Protein AF-A0A6A0AMC2-F1 (afdb_monomer)

InterPro domains:
  IPR008979 Galactose-binding-like domain superfamily [SSF49785] (1-57)
  IPR013736 Xaa-Pro dipeptidyl-peptidase, C-terminal [PF08530] (1-60)

Nearest PDB structures (foldseek):
  6rao-assembly1_F  TM=5.412E-01  e=4.111E+00  Serratia entomophila
  4e8w-assembly1_A  TM=6.283E-01  e=6.044E+00  Burkholderia cenocepacia J2315
  4e8y-assembly1_A  TM=6.357E-01  e=6.044E+00  Burkholderia cenocepacia J2315
  4v8u-assembly1_B1  TM=3.327E-01  e=8.886E+00  Thermus thermophilus HB8

pLDDT: mean 91.47, std 11.83, range [34.69, 98.12]

Mean predicted aligned error: 5.08 Å

Radius of gyration: 16.76 Å; Cα contacts (8 Å, |Δi|>4): 57; chains: 1; bounding box: 34×32×42 Å

Sequence (61 aa):
MELTGCARLVLRLSCDAPDLDLHATLVDEYPPSQDWPQGFSMNLASGIARARFRQGHLEHE

Secondary structure (DSSP, 8-state):
----S----------SSS--EEEEEEEEEEPP-SS-TT-EEEEEEEEEEEGGGTT------

Foldseek 3Di:
DDDDDDDDDDDDDDDPDPKDKDKDFDWDWAPADPVRNHTDTHTPDIDIDIPVCVVHDPDDD

Structure (mmCIF, N/CA/C/O backbone):
data_AF-A0A6A0AMC2-F1
#
_entry.id   AF-A0A6A0AMC2-F1
#
loop_
_atom_site.group_PDB
_atom_site.id
_atom_site.type_symbol
_atom_site.label_atom_id
_atom_site.label_alt_id
_atom_site.label_comp_id
_atom_site.label_asym_id
_atom_site.label_entity_id
_atom_site.label_seq_id
_atom_site.pdbx_PDB_ins_code
_atom_site.Cartn_x
_atom_site.Cartn_y
_atom_site.Cartn_z
_atom_site.occupancy
_atom_site.B_iso_or_equiv
_atom_site.auth_seq_id
_atom_site.auth_comp_id
_atom_site.auth_asym_id
_atom_site.auth_atom_id
_atom_site.pdbx_PDB_model_num
ATOM 1 N N . MET A 1 1 ? -20.241 -5.054 9.949 1.00 82.94 1 MET A N 1
ATOM 2 C CA . MET A 1 1 ? -20.173 -5.852 8.705 1.00 82.94 1 MET A CA 1
ATOM 3 C C . MET A 1 1 ? -18.965 -6.757 8.829 1.00 82.94 1 MET A C 1
ATOM 5 O O . MET A 1 1 ? -17.967 -6.293 9.357 1.00 82.94 1 MET A O 1
ATOM 9 N N . GLU A 1 2 ? -19.054 -8.006 8.389 1.00 92.38 2 GLU A N 1
ATOM 10 C CA . GLU A 1 2 ? -17.929 -8.947 8.389 1.00 92.38 2 GLU A CA 1
ATOM 11 C C . GLU A 1 2 ? -17.557 -9.278 6.940 1.00 92.38 2 GLU A C 1
ATOM 13 O O . GLU A 1 2 ? -18.445 -9.462 6.106 1.00 92.38 2 GLU A O 1
ATOM 18 N N . LEU A 1 3 ? -16.258 -9.301 6.634 1.00 92.69 3 LEU A N 1
ATOM 19 C CA . LEU A 1 3 ? -15.714 -9.655 5.324 1.00 92.69 3 LEU A CA 1
ATOM 20 C C . LEU A 1 3 ? -14.604 -10.692 5.508 1.00 92.69 3 LEU A C 1
ATOM 22 O O . LEU A 1 3 ? -13.786 -10.577 6.418 1.00 92.69 3 LEU A O 1
ATOM 26 N N . THR A 1 4 ? -14.537 -11.677 4.613 1.00 95.38 4 THR A N 1
ATOM 27 C CA . THR A 1 4 ? -13.513 -12.730 4.640 1.00 95.38 4 THR A CA 1
ATOM 28 C C . THR A 1 4 ? -12.987 -12.977 3.230 1.00 95.38 4 THR A C 1
ATOM 30 O O . THR A 1 4 ? -13.766 -13.078 2.283 1.00 95.38 4 THR A O 1
ATOM 33 N N . GLY A 1 5 ? -11.664 -13.085 3.084 1.00 95.25 5 GLY A N 1
ATOM 34 C CA . GLY A 1 5 ? -10.992 -13.370 1.814 1.00 95.25 5 GLY A CA 1
ATOM 35 C C 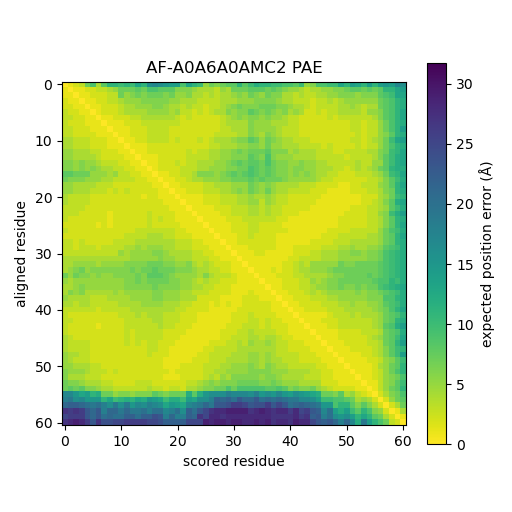. GLY A 1 5 ? -9.776 -12.478 1.565 1.00 95.25 5 GLY A C 1
ATOM 36 O O . GLY A 1 5 ? -9.437 -11.617 2.374 1.00 95.25 5 GLY A O 1
ATOM 37 N N . CYS A 1 6 ? -9.110 -12.682 0.427 1.00 94.06 6 CYS A N 1
ATOM 38 C CA . CYS A 1 6 ? -7.998 -11.831 0.007 1.00 94.06 6 CYS A CA 1
ATOM 39 C C . CYS A 1 6 ? -8.518 -10.531 -0.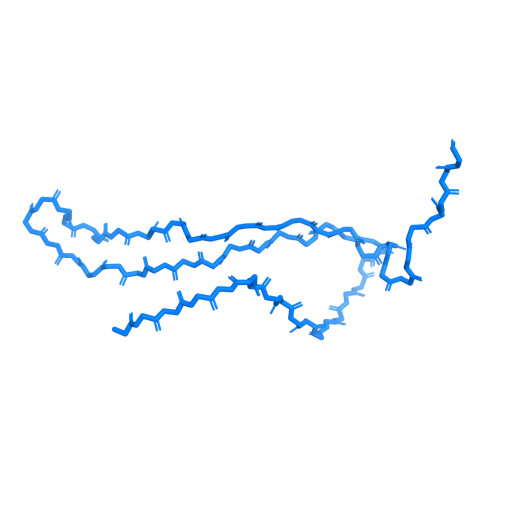612 1.00 94.06 6 CYS A C 1
ATOM 41 O O . CYS A 1 6 ? -9.238 -10.557 -1.613 1.00 94.06 6 CYS A O 1
ATOM 43 N N . ALA A 1 7 ? -8.098 -9.390 -0.067 1.00 94.06 7 ALA A N 1
ATOM 44 C CA . ALA A 1 7 ? -8.354 -8.097 -0.686 1.00 94.06 7 ALA A CA 1
ATOM 45 C C . ALA A 1 7 ? -7.615 -7.992 -2.032 1.00 94.06 7 ALA A C 1
ATOM 47 O O . ALA A 1 7 ? -6.422 -8.284 -2.127 1.00 94.06 7 ALA A O 1
ATOM 48 N N . ARG A 1 8 ? -8.321 -7.555 -3.081 1.00 94.31 8 ARG A N 1
ATOM 49 C CA . ARG A 1 8 ? -7.741 -7.274 -4.401 1.00 94.31 8 ARG A CA 1
ATOM 50 C C . ARG A 1 8 ? -7.938 -5.803 -4.741 1.00 94.31 8 ARG A C 1
ATOM 52 O O . ARG A 1 8 ? -9.069 -5.344 -4.863 1.00 94.31 8 ARG A O 1
ATOM 59 N N . LEU A 1 9 ? -6.835 -5.097 -4.969 1.00 93.44 9 LEU A N 1
ATOM 60 C CA . LEU A 1 9 ? -6.853 -3.744 -5.511 1.00 93.44 9 LEU A CA 1
ATOM 61 C C . LEU A 1 9 ? -6.872 -3.798 -7.043 1.00 93.44 9 LEU A C 1
ATOM 63 O O . LEU A 1 9 ? -5.994 -4.399 -7.658 1.00 93.44 9 LEU A O 1
ATOM 67 N N . VAL A 1 10 ? -7.859 -3.149 -7.660 1.00 93.75 10 VAL A N 1
ATOM 68 C CA . VAL A 1 10 ? -7.907 -2.930 -9.111 1.00 93.75 10 VAL A CA 1
ATOM 69 C C . VAL A 1 10 ? -7.767 -1.437 -9.359 1.00 93.75 10 VAL A C 1
ATOM 71 O O . VAL A 1 10 ? -8.659 -0.664 -9.018 1.00 93.75 10 VAL A O 1
ATOM 74 N N . LEU A 1 11 ? -6.644 -1.033 -9.949 1.00 92.75 11 LEU A N 1
ATOM 75 C CA . LEU A 1 11 ? -6.313 0.368 -10.180 1.00 92.75 11 LEU A CA 1
ATOM 76 C C . LEU A 1 11 ? -6.249 0.667 -11.682 1.00 92.75 11 LEU A C 1
ATOM 78 O O . LEU A 1 11 ? -5.635 -0.074 -12.448 1.00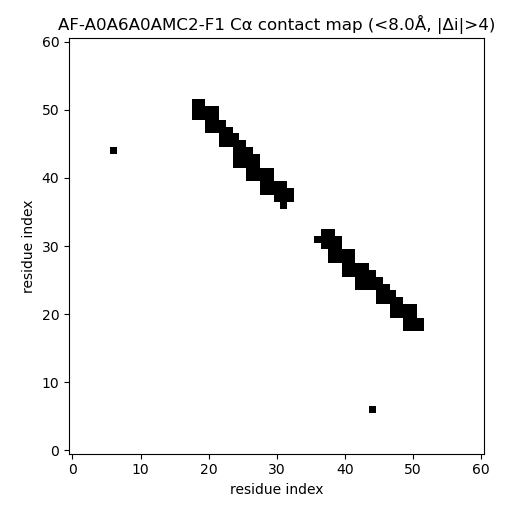 92.75 11 LEU A O 1
ATOM 82 N N . ARG A 1 12 ? -6.858 1.780 -12.097 1.00 93.94 12 ARG A N 1
ATOM 83 C CA . ARG A 1 12 ? -6.596 2.428 -13.388 1.00 93.94 12 ARG A CA 1
ATOM 84 C C . ARG A 1 12 ? -5.883 3.736 -13.097 1.00 93.94 12 ARG A C 1
ATOM 86 O O . ARG A 1 12 ? -6.393 4.534 -12.319 1.00 93.94 12 ARG A O 1
ATOM 93 N N . LEU A 1 13 ? -4.720 3.940 -13.698 1.00 93.31 13 LEU A N 1
ATOM 94 C CA . LEU A 1 13 ? -3.892 5.114 -13.448 1.00 93.31 13 LEU A CA 1
ATOM 95 C C . LEU A 1 13 ? -3.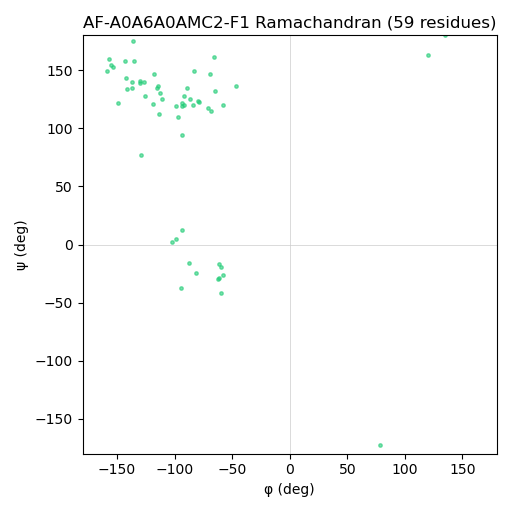206 5.583 -14.730 1.00 93.31 13 LEU A C 1
ATOM 97 O O . LEU A 1 13 ? -3.005 4.805 -15.662 1.00 93.31 13 LEU A O 1
ATOM 101 N N . SER A 1 14 ? -2.819 6.851 -14.733 1.00 94.44 14 SER A N 1
ATOM 102 C CA . SER A 1 14 ? -1.933 7.476 -15.710 1.00 94.44 14 SER A CA 1
ATOM 103 C C . SER A 1 14 ? -0.852 8.212 -14.925 1.00 94.44 14 SER A C 1
ATOM 105 O O . SER A 1 14 ? -1.138 8.802 -13.884 1.00 94.44 14 SER A O 1
ATOM 107 N N . CYS A 1 15 ? 0.387 8.124 -15.395 1.00 91.88 15 CYS A N 1
ATOM 108 C CA . CYS A 1 15 ? 1.524 8.838 -14.838 1.00 91.88 15 CYS A CA 1
ATOM 109 C C . CYS A 1 15 ? 2.425 9.270 -15.997 1.00 91.88 15 CYS A C 1
ATOM 111 O O . CYS A 1 15 ? 2.535 8.557 -16.995 1.00 91.88 15 CYS A O 1
ATOM 113 N N . ASP A 1 16 ? 3.015 10.450 -15.875 1.00 96.12 16 ASP A N 1
ATOM 114 C CA . ASP A 1 16 ? 4.002 11.020 -16.791 1.00 96.12 16 ASP A CA 1
ATOM 115 C C . ASP A 1 16 ? 5.440 10.593 -16.446 1.00 96.12 16 ASP A C 1
ATOM 117 O O . ASP A 1 16 ? 6.337 10.699 -17.285 1.00 96.12 16 ASP A O 1
ATOM 121 N N . ALA A 1 17 ? 5.662 10.061 -15.242 1.00 95.81 17 ALA A N 1
ATOM 122 C CA . ALA A 1 17 ? 6.927 9.456 -14.861 1.00 95.81 17 ALA A CA 1
ATOM 123 C C . ALA A 1 17 ? 7.171 8.129 -15.617 1.00 95.81 17 ALA A C 1
ATOM 125 O O . ALA A 1 17 ? 6.229 7.369 -15.863 1.00 95.81 17 ALA A O 1
ATOM 126 N N . PRO A 1 18 ? 8.435 7.790 -15.936 1.00 92.88 18 PRO A N 1
ATOM 127 C CA . PRO A 1 18 ? 8.765 6.540 -16.628 1.00 92.88 18 PRO A CA 1
ATOM 128 C C . PRO A 1 18 ? 8.409 5.251 -15.864 1.00 92.88 18 PRO A C 1
ATOM 130 O O . PRO A 1 18 ? 8.162 4.221 -16.491 1.00 92.88 18 PRO A O 1
ATOM 133 N N . ASP A 1 19 ? 8.420 5.282 -14.527 1.00 94.94 19 ASP A N 1
ATOM 134 C CA . ASP A 1 19 ? 8.049 4.170 -13.639 1.00 94.94 19 ASP A CA 1
ATOM 135 C C . ASP A 1 19 ? 7.629 4.717 -12.264 1.00 94.94 19 ASP A C 1
ATOM 137 O O . ASP A 1 19 ? 7.989 5.843 -11.911 1.00 94.94 19 ASP A O 1
ATOM 141 N N . LEU A 1 20 ? 6.887 3.924 -11.484 1.00 95.19 20 LEU A N 1
ATOM 142 C CA . LEU A 1 20 ? 6.503 4.274 -10.115 1.00 95.19 20 LEU A CA 1
ATOM 143 C C . LEU A 1 20 ? 6.249 3.046 -9.230 1.00 95.19 20 LEU A C 1
ATOM 145 O O . LEU A 1 20 ? 5.817 1.989 -9.699 1.00 95.19 20 LEU A O 1
ATOM 149 N N . ASP A 1 21 ? 6.459 3.234 -7.929 1.00 96.00 21 ASP A N 1
ATOM 150 C CA . ASP A 1 21 ? 6.037 2.303 -6.887 1.00 96.00 21 ASP A CA 1
ATOM 151 C C . ASP A 1 21 ? 4.658 2.725 -6.357 1.00 96.00 21 ASP A C 1
ATOM 153 O O . ASP A 1 21 ? 4.458 3.847 -5.895 1.00 96.00 21 ASP A O 1
ATOM 157 N N . LEU A 1 22 ? 3.688 1.819 -6.447 1.00 95.25 22 LEU A N 1
ATOM 158 C CA . LEU A 1 22 ? 2.344 1.960 -5.900 1.00 95.25 22 LEU A CA 1
ATOM 159 C C . LEU A 1 22 ? 2.305 1.330 -4.519 1.00 95.25 22 LEU A C 1
ATOM 161 O O . LEU A 1 22 ? 2.484 0.121 -4.398 1.00 95.25 22 LEU A O 1
ATOM 165 N N . HIS A 1 23 ? 2.004 2.126 -3.501 1.00 96.81 23 HIS A N 1
ATOM 166 C CA . HIS A 1 23 ? 1.711 1.638 -2.162 1.00 96.81 23 HIS A CA 1
ATOM 167 C C . HIS A 1 23 ? 0.243 1.905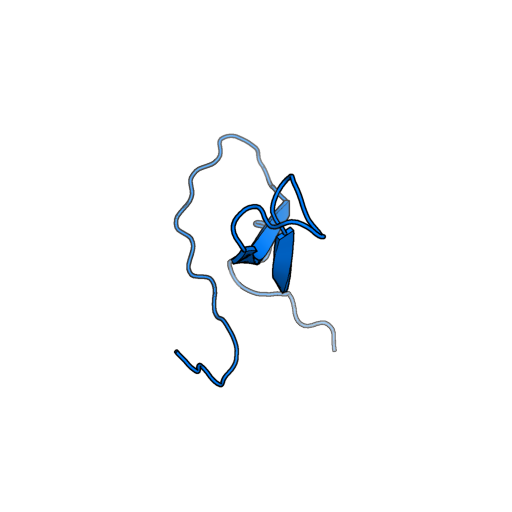 -1.838 1.00 96.81 23 HIS A C 1
ATOM 169 O O . HIS A 1 23 ? -0.241 3.023 -2.023 1.00 96.81 23 HIS A O 1
ATOM 175 N N . ALA A 1 24 ? -0.465 0.889 -1.354 1.00 96.69 24 ALA A N 1
ATOM 176 C CA . ALA A 1 24 ? -1.859 1.014 -0.957 1.00 96.69 24 ALA A CA 1
ATOM 177 C C . ALA A 1 24 ? -2.113 0.285 0.360 1.00 96.69 24 ALA A C 1
ATOM 179 O O . ALA A 1 24 ? -1.631 -0.830 0.570 1.00 96.69 24 ALA A O 1
ATOM 180 N N . THR A 1 25 ? -2.922 0.911 1.210 1.00 97.12 25 THR A N 1
ATOM 181 C CA . THR A 1 25 ? -3.380 0.350 2.480 1.00 97.12 25 THR A CA 1
ATOM 182 C C . THR A 1 25 ? -4.900 0.389 2.511 1.00 97.12 25 THR A C 1
ATOM 184 O O . THR A 1 25 ? -5.495 1.440 2.282 1.00 97.12 25 THR A O 1
ATOM 187 N N . LEU A 1 26 ? -5.526 -0.750 2.795 1.00 97.38 26 LEU A N 1
ATOM 188 C CA . LEU A 1 26 ? -6.929 -0.822 3.174 1.00 97.38 26 L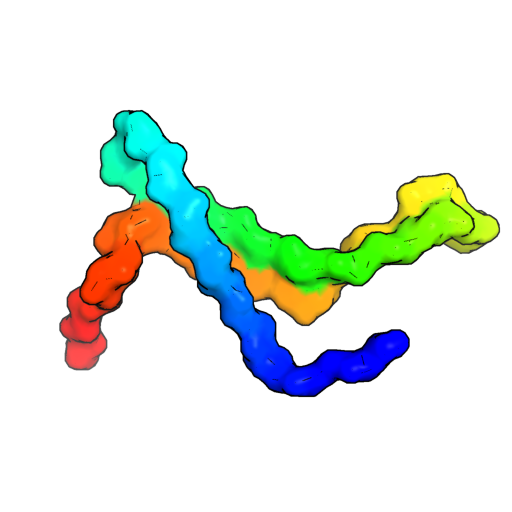EU A CA 1
ATOM 189 C C . LEU A 1 26 ? -7.020 -0.554 4.676 1.00 97.38 26 LEU A C 1
ATOM 191 O O . LEU A 1 26 ? -6.425 -1.288 5.467 1.00 97.38 26 LEU A O 1
ATOM 195 N N . VAL A 1 27 ? -7.750 0.492 5.051 1.00 97.19 27 VAL A N 1
ATOM 196 C CA . VAL A 1 27 ? -7.922 0.903 6.446 1.00 97.19 27 VAL A CA 1
ATOM 197 C C . VAL A 1 27 ? -9.381 0.826 6.877 1.00 97.19 27 VAL A C 1
ATOM 199 O O . VAL A 1 27 ? -10.279 1.074 6.071 1.00 97.19 27 VAL A O 1
ATOM 202 N N . ASP A 1 28 ? -9.592 0.492 8.147 1.00 96.44 28 ASP A N 1
ATOM 203 C CA . ASP A 1 28 ? -10.839 0.760 8.863 1.00 96.44 28 ASP A CA 1
ATOM 204 C C . ASP A 1 28 ? -10.652 2.026 9.707 1.00 96.44 28 ASP A C 1
ATOM 206 O O . ASP A 1 28 ? -9.752 2.089 10.547 1.00 96.44 28 ASP A O 1
ATOM 210 N N . GLU A 1 29 ? -11.455 3.052 9.439 1.00 96.88 29 GLU A N 1
ATOM 211 C CA . GLU A 1 29 ? -11.354 4.366 10.076 1.00 96.88 29 GLU A CA 1
ATOM 212 C C . GLU A 1 29 ? -12.343 4.463 11.238 1.00 96.88 29 GLU A C 1
ATOM 214 O O . GLU A 1 29 ? -13.557 4.570 11.046 1.00 96.88 29 GLU A O 1
ATOM 219 N N . TYR A 1 30 ? -11.815 4.469 12.458 1.00 96.25 30 TYR A N 1
ATOM 220 C CA . TYR A 1 30 ? -12.600 4.638 13.673 1.00 96.25 30 TYR A CA 1
ATOM 221 C C . TYR A 1 30 ? -12.714 6.124 14.025 1.00 96.25 30 TYR A C 1
ATOM 223 O O . TYR A 1 30 ? -11.704 6.837 14.021 1.00 96.25 30 TYR A O 1
ATOM 231 N N . PRO A 1 31 ? -13.916 6.606 14.387 1.00 97.44 31 PRO A N 1
ATOM 232 C CA . PRO A 1 31 ? -14.106 7.993 14.786 1.00 97.44 31 PRO A CA 1
ATOM 233 C C . PRO A 1 31 ? -13.372 8.307 16.101 1.00 97.44 31 PRO A C 1
ATOM 235 O O . PRO A 1 31 ? -13.073 7.395 16.879 1.00 97.44 31 PRO A O 1
ATOM 238 N N . PRO A 1 32 ? -13.136 9.599 16.394 1.00 98.12 32 PRO A N 1
ATOM 239 C CA . PRO A 1 32 ? -12.680 10.046 17.701 1.00 98.12 32 PRO A CA 1
ATOM 240 C C . PRO A 1 32 ? -13.464 9.439 18.867 1.00 98.12 32 PRO A C 1
ATOM 242 O O . PRO A 1 32 ? -14.695 9.388 18.855 1.00 98.12 32 PRO A O 1
ATOM 245 N N . SER A 1 33 ? -12.737 9.022 19.897 1.00 96.50 33 SER A N 1
ATOM 246 C CA . SER A 1 33 ? -13.275 8.488 21.1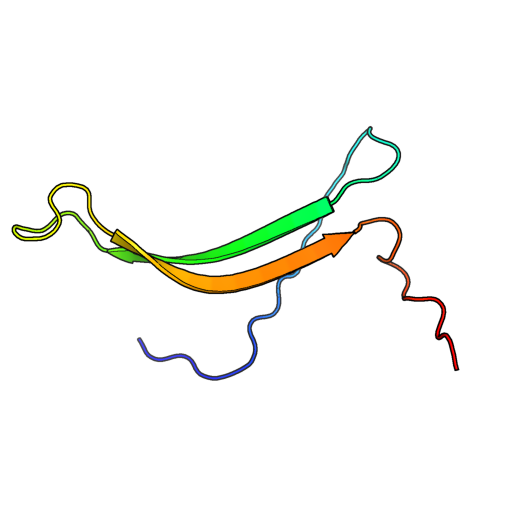47 1.00 96.50 33 SER A CA 1
ATOM 247 C C . SER A 1 33 ? -12.529 9.072 22.349 1.00 96.50 33 SER A C 1
ATOM 249 O O . SER A 1 33 ? -11.566 9.820 22.194 1.00 96.50 33 SER A O 1
ATOM 251 N N . GLN A 1 34 ? -12.976 8.748 23.564 1.00 97.50 34 GLN A N 1
ATOM 252 C CA . GLN A 1 34 ? -12.317 9.212 24.789 1.00 97.50 34 GLN A CA 1
ATOM 253 C C . GLN A 1 34 ? -10.856 8.742 24.875 1.00 97.50 34 GLN A C 1
ATOM 255 O O . GLN A 1 34 ? -9.983 9.529 25.238 1.00 97.50 34 GLN A O 1
ATOM 260 N N . ASP A 1 35 ? -10.599 7.487 24.504 1.00 95.81 35 ASP A N 1
ATOM 261 C CA . ASP A 1 35 ? -9.257 6.896 24.525 1.00 95.81 35 ASP A CA 1
ATOM 262 C C . ASP A 1 35 ? -8.438 7.272 23.281 1.00 95.81 35 ASP A C 1
ATOM 264 O O . ASP A 1 35 ? -7.209 7.309 23.332 1.00 95.81 35 ASP A O 1
ATOM 268 N N . TRP A 1 36 ? -9.117 7.605 22.176 1.00 95.25 36 TRP A N 1
ATOM 269 C CA . TRP A 1 36 ? -8.505 8.001 20.905 1.00 95.25 36 TRP A CA 1
ATOM 270 C C . TRP A 1 36 ? -9.108 9.314 20.389 1.00 95.25 36 TRP A C 1
ATOM 272 O O . TRP A 1 36 ? -9.913 9.296 19.455 1.00 95.25 36 TRP A O 1
ATOM 282 N N . PRO A 1 37 ? -8.721 10.480 20.945 1.00 97.00 37 PRO A N 1
ATOM 283 C CA . PRO A 1 37 ? -9.347 11.765 20.612 1.00 97.00 37 PRO A CA 1
ATOM 284 C C . PRO A 1 37 ? -9.218 12.193 19.146 1.00 97.00 37 PRO A C 1
ATOM 286 O O . PRO A 1 37 ? -9.939 13.082 18.707 1.00 97.00 37 PRO A O 1
ATOM 289 N N . GLN A 1 38 ? -8.300 11.582 18.395 1.00 97.00 38 GLN A N 1
ATOM 290 C CA . GLN A 1 38 ? -8.085 11.849 16.969 1.00 97.00 38 GLN A CA 1
ATOM 291 C C . GLN A 1 38 ? -8.686 10.768 16.053 1.00 97.00 38 GLN A C 1
ATOM 293 O O . GLN A 1 38 ? -8.537 10.846 14.839 1.00 97.00 38 GLN A O 1
ATOM 298 N N . GLY A 1 39 ? -9.361 9.764 16.620 1.00 97.12 39 GLY A N 1
ATOM 299 C CA . GLY A 1 39 ? -9.761 8.552 15.908 1.00 97.12 39 GLY A CA 1
ATOM 300 C C . GLY A 1 39 ? -8.603 7.571 15.739 1.00 97.12 39 GLY A C 1
ATOM 301 O O . GLY A 1 39 ? -7.528 7.745 16.321 1.00 97.12 39 GLY A O 1
ATOM 302 N N . PHE A 1 40 ? -8.840 6.512 14.969 1.00 96.19 40 PHE A N 1
ATOM 303 C CA . PHE A 1 40 ? -7.844 5.475 14.712 1.00 96.19 40 PHE A CA 1
ATOM 304 C C . PHE A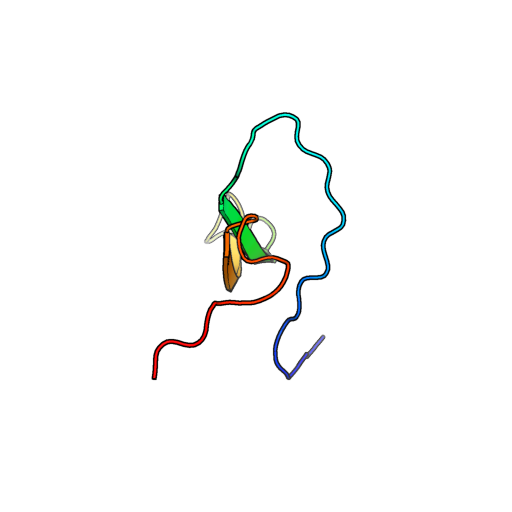 1 40 ? -8.019 4.851 13.327 1.00 96.19 40 PHE A C 1
ATOM 306 O O . PHE A 1 40 ? -9.055 4.261 13.035 1.00 96.19 40 PHE A O 1
ATOM 313 N N . SER A 1 41 ? -6.975 4.927 12.504 1.00 97.19 41 SER A N 1
ATOM 314 C CA . SER A 1 41 ? -6.924 4.297 11.184 1.00 97.19 41 SER A CA 1
ATOM 315 C C . SER A 1 41 ? -6.275 2.917 11.303 1.00 97.19 41 SER A C 1
ATOM 317 O O . SER A 1 41 ? -5.048 2.780 11.297 1.00 97.19 41 SER A O 1
ATOM 319 N N . MET A 1 42 ? -7.087 1.872 11.446 1.00 96.25 42 MET A N 1
ATOM 320 C CA . MET A 1 42 ? -6.596 0.504 11.580 1.00 96.25 42 MET A CA 1
ATOM 321 C C . MET A 1 42 ? -6.199 -0.062 10.216 1.00 96.25 42 MET A C 1
ATOM 323 O O . MET A 1 42 ? -7.029 -0.166 9.319 1.00 96.25 42 MET A O 1
ATOM 327 N N . ASN A 1 43 ? -4.949 -0.499 10.061 1.00 96.94 43 ASN A N 1
ATOM 328 C CA . ASN A 1 43 ? -4.507 -1.217 8.864 1.00 96.94 43 ASN A CA 1
ATOM 329 C C . ASN A 1 43 ? -5.121 -2.628 8.825 1.00 96.94 43 ASN A C 1
ATOM 331 O O . ASN A 1 43 ? -4.841 -3.442 9.703 1.00 96.94 43 ASN A O 1
ATOM 335 N N . LEU A 1 44 ? -5.933 -2.909 7.803 1.00 96.06 44 LEU A N 1
ATOM 336 C CA . LEU A 1 44 ? -6.513 -4.232 7.556 1.00 96.06 44 LEU A CA 1
ATOM 337 C C . LEU A 1 44 ? -5.673 -5.059 6.574 1.00 96.06 44 LEU A C 1
ATOM 339 O O . LEU A 1 44 ? -5.566 -6.276 6.712 1.00 96.06 44 LEU A O 1
ATOM 343 N N .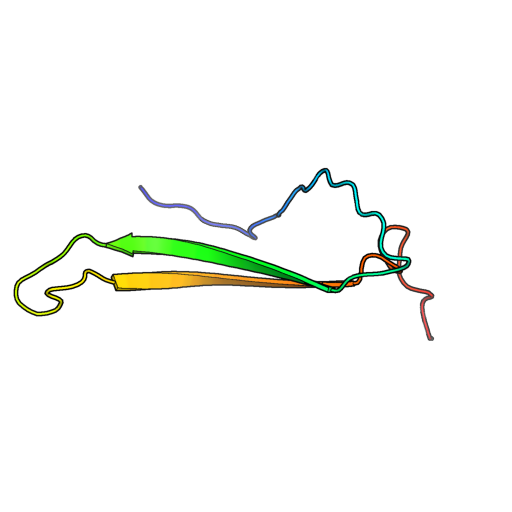 ALA A 1 45 ? -5.112 -4.402 5.558 1.00 96.38 45 ALA A N 1
ATOM 344 C CA . ALA A 1 45 ? -4.219 -5.003 4.575 1.00 96.38 45 ALA A CA 1
ATOM 345 C C . ALA A 1 45 ? -3.367 -3.923 3.900 1.00 96.38 45 ALA A C 1
ATOM 347 O O . ALA A 1 45 ? -3.832 -2.807 3.669 1.00 96.38 45 ALA A O 1
ATOM 348 N N . SER A 1 46 ? -2.151 -4.274 3.491 1.00 96.56 46 SER A N 1
ATOM 349 C CA . SER A 1 46 ? -1.294 -3.407 2.682 1.00 96.56 46 SER A CA 1
ATOM 350 C C . SER A 1 46 ? -0.647 -4.171 1.535 1.00 96.56 46 SER A C 1
ATOM 352 O O . SER A 1 46 ? -0.527 -5.397 1.553 1.00 96.56 46 SER A O 1
ATOM 354 N N . GLY A 1 47 ? -0.239 -3.432 0.509 1.00 95.12 47 GLY A N 1
ATOM 355 C CA . GLY A 1 47 ? 0.466 -3.986 -0.633 1.00 95.12 47 GLY A CA 1
ATOM 356 C C . GLY A 1 47 ? 1.315 -2.942 -1.338 1.00 95.12 47 GLY A C 1
ATOM 357 O O . GLY A 1 47 ? 1.028 -1.743 -1.298 1.00 95.12 47 GLY A O 1
ATOM 358 N N . ILE A 1 48 ? 2.356 -3.430 -2.009 1.00 95.50 48 ILE A N 1
ATOM 359 C CA . ILE A 1 48 ? 3.213 -2.639 -2.885 1.00 95.50 48 ILE A CA 1
ATOM 360 C C . ILE A 1 48 ? 3.302 -3.302 -4.259 1.00 95.50 48 ILE A C 1
ATOM 362 O O . ILE A 1 48 ? 3.393 -4.525 -4.366 1.00 95.50 48 ILE A O 1
ATOM 366 N N . ALA A 1 49 ? 3.273 -2.497 -5.316 1.00 93.81 49 ALA A N 1
ATOM 367 C CA . ALA A 1 49 ? 3.467 -2.953 -6.685 1.00 93.81 49 ALA A CA 1
ATOM 368 C C . ALA A 1 49 ? 4.288 -1.931 -7.472 1.00 93.81 49 ALA A C 1
ATOM 370 O O . ALA A 1 49 ? 3.990 -0.743 -7.442 1.00 93.81 49 ALA A O 1
ATOM 371 N N . ARG A 1 50 ? 5.287 -2.386 -8.229 1.00 93.81 50 ARG A N 1
ATOM 372 C CA . ARG A 1 50 ? 6.024 -1.521 -9.159 1.00 93.81 50 ARG A CA 1
ATOM 373 C C . ARG A 1 50 ? 5.381 -1.567 -10.538 1.00 93.81 50 ARG A C 1
ATOM 375 O O . ARG A 1 50 ? 5.185 -2.651 -11.093 1.00 93.81 50 ARG A O 1
ATOM 382 N N . ALA A 1 51 ? 5.077 -0.407 -11.113 1.00 93.81 51 ALA A N 1
ATOM 383 C CA . ALA A 1 51 ? 4.327 -0.300 -12.364 1.00 93.81 51 ALA A CA 1
ATOM 384 C C . ALA A 1 51 ? 5.029 -0.971 -13.559 1.00 93.81 51 ALA A C 1
ATOM 386 O O . ALA A 1 51 ? 4.356 -1.489 -14.461 1.00 93.81 51 ALA A O 1
ATOM 387 N N . ARG A 1 52 ? 6.367 -1.047 -13.560 1.00 92.50 52 ARG A N 1
ATOM 388 C CA . ARG A 1 52 ? 7.112 -1.805 -14.579 1.00 92.50 52 ARG A CA 1
ATOM 389 C C . ARG A 1 52 ? 6.750 -3.291 -14.661 1.00 92.50 52 ARG A C 1
ATOM 391 O O . ARG A 1 52 ? 6.873 -3.860 -15.737 1.00 92.50 52 ARG A O 1
ATOM 398 N N . PHE A 1 53 ? 6.265 -3.905 -13.578 1.00 92.81 53 PHE A N 1
ATOM 399 C CA . PHE A 1 53 ? 5.868 -5.321 -13.545 1.00 92.81 53 PHE A CA 1
ATOM 400 C C . PHE A 1 53 ? 4.374 -5.546 -13.832 1.00 92.81 53 PHE A C 1
ATOM 402 O O . PHE A 1 53 ? 3.864 -6.647 -13.643 1.00 92.81 53 PHE A O 1
ATOM 409 N N . ARG A 1 54 ? 3.643 -4.528 -14.315 1.00 90.75 54 ARG A N 1
ATOM 410 C CA . ARG A 1 54 ? 2.193 -4.625 -14.588 1.00 90.75 54 ARG A CA 1
ATOM 411 C C . ARG A 1 54 ? 1.801 -5.698 -15.615 1.00 90.75 54 ARG A C 1
ATOM 413 O O . ARG A 1 54 ? 0.635 -6.063 -15.685 1.00 90.75 54 ARG A O 1
ATOM 420 N N . GLN A 1 55 ? 2.747 -6.150 -16.438 1.00 90.00 55 GLN A N 1
ATOM 421 C CA . GLN A 1 55 ? 2.545 -7.195 -17.450 1.00 90.00 55 GLN A CA 1
ATOM 422 C C . GLN A 1 55 ? 3.013 -8.584 -16.975 1.00 90.00 55 GLN A C 1
ATOM 424 O O . GLN A 1 55 ? 2.963 -9.530 -17.751 1.00 90.00 55 GLN A O 1
ATOM 429 N N . GLY A 1 56 ? 3.443 -8.711 -15.716 1.00 81.94 56 GLY A N 1
ATOM 430 C CA . GLY A 1 56 ? 4.028 -9.926 -15.150 1.00 81.94 56 GLY A CA 1
ATOM 431 C C . GLY A 1 56 ? 5.455 -9.699 -14.647 1.00 81.94 56 GLY A C 1
ATOM 432 O O . GLY A 1 56 ? 6.105 -8.706 -14.984 1.00 81.94 56 GLY A O 1
ATOM 433 N N . HIS A 1 57 ? 5.933 -10.620 -13.812 1.00 74.88 57 HIS A N 1
ATOM 434 C CA . HIS A 1 57 ? 7.361 -10.759 -13.528 1.00 74.88 57 HIS A CA 1
ATOM 435 C C . HIS A 1 57 ? 8.001 -11.607 -14.631 1.00 74.88 57 HIS A C 1
ATOM 437 O O . HIS A 1 57 ? 7.349 -12.492 -15.180 1.00 74.88 57 HIS A O 1
ATOM 443 N N . LEU A 1 58 ? 9.277 -11.366 -14.936 1.00 63.22 58 LEU A N 1
ATOM 444 C CA . LEU A 1 58 ? 10.083 -12.421 -15.543 1.00 63.22 58 LEU A CA 1
ATOM 445 C C . LEU A 1 58 ? 10.252 -13.483 -14.454 1.00 63.22 58 LEU A C 1
ATOM 447 O O . LEU A 1 58 ? 10.796 -13.180 -13.390 1.00 63.22 58 LEU A O 1
ATOM 451 N N . GLU A 1 59 ? 9.701 -14.672 -14.673 1.00 56.25 59 GLU A N 1
ATOM 452 C CA . GLU A 1 59 ? 9.975 -15.821 -13.816 1.00 56.25 59 GLU A CA 1
ATOM 453 C C . GLU A 1 59 ? 11.492 -16.058 -13.839 1.00 56.25 59 GLU A C 1
ATOM 455 O O . GLU A 1 59 ? 12.086 -16.226 -14.902 1.00 56.25 59 GLU A O 1
ATOM 460 N N . HIS A 1 60 ? 12.129 -15.987 -12.673 1.00 47.72 60 HIS A N 1
ATOM 461 C CA . HIS A 1 60 ? 13.433 -16.599 -12.474 1.00 47.72 60 HIS A CA 1
ATOM 462 C C . HIS A 1 60 ? 13.156 -18.005 -11.942 1.00 47.72 60 HIS A C 1
ATOM 464 O O . HIS A 1 60 ? 12.487 -18.128 -10.913 1.00 47.72 60 HIS A O 1
ATOM 470 N N . GLU A 1 61 ? 13.618 -19.021 -12.677 1.00 34.69 61 GLU A N 1
ATOM 471 C CA . GLU A 1 61 ? 13.732 -20.407 -12.196 1.00 34.69 61 GLU A CA 1
ATOM 472 C C . GLU A 1 61 ? 14.478 -20.484 -10.855 1.00 34.69 61 GLU A C 1
ATOM 474 O O . GLU A 1 61 ? 15.491 -19.758 -10.692 1.00 34.69 61 GLU A O 1
#

Organism: Haematococcus lacustris (NCBI:txid44745)

Solvent-accessible surface area (backbone atoms only — not comparable to full-atom values): 4395 Å² total; per-residue (Å²): 140,88,87,86,80,84,87,79,90,86,85,87,88,86,74,92,61,98,66,53,79,46,75,50,69,48,64,51,78,44,71,58,40,93,94,34,73,84,27,46,76,42,78,76,47,74,52,75,48,52,55,84,45,75,89,50,76,84,84,77,134